Protein AF-X1IUX8-F1 (afdb_monomer)

Organism: NCBI:txid412755

Radius of gyration: 11.5 Å; Cα contacts (8 Å, |Δi|>4): 105; chains: 1; bounding box: 24×23×31 Å

Secondary structure (DSSP, 8-state):
----EEEEETTEEEEGGGEEEEE-TTSHHHHHHHHHHHHTT-EEE-STTSPP--EEEETTS-EEE-

Sequence (66 aa):
MSIEPIHIGFGNILAMNRVIAIVSPNSAPIKRIIQEGRNKGLLIDMTNGRRTKAVIITDSGHIILA

Structure (mmCIF, N/CA/C/O backbone):
data_AF-X1IUX8-F1
#
_entry.id   AF-X1IUX8-F1
#
loop_
_atom_site.group_PDB
_atom_site.id
_atom_site.type_symbol
_atom_site.label_atom_id
_atom_site.label_alt_id
_atom_site.label_comp_id
_atom_site.label_asym_id
_atom_site.label_entity_id
_atom_site.label_seq_id
_atom_site.pdbx_PDB_ins_code
_atom_site.Cartn_x
_atom_site.Cartn_y
_atom_site.Cartn_z
_at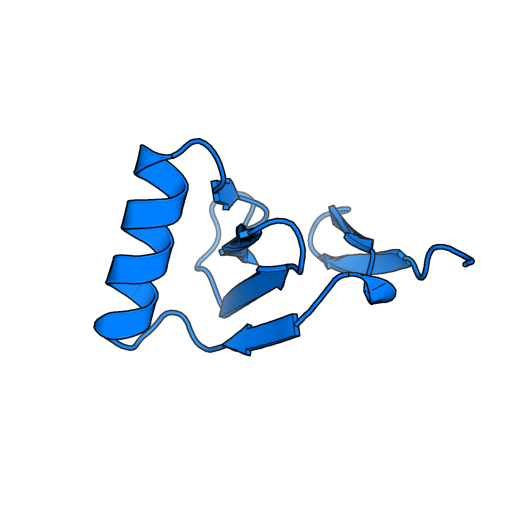om_site.occupancy
_atom_site.B_iso_or_equiv
_atom_site.auth_seq_id
_atom_site.auth_comp_id
_atom_site.auth_asym_id
_atom_site.auth_atom_id
_atom_site.pdbx_PDB_model_num
ATOM 1 N N . MET A 1 1 ? -2.406 -13.286 -20.081 1.00 70.69 1 MET A N 1
ATOM 2 C CA . MET A 1 1 ? -2.519 -11.864 -19.689 1.00 70.69 1 MET A CA 1
ATOM 3 C C . MET A 1 1 ? -1.115 -11.294 -19.610 1.00 70.69 1 MET A C 1
ATOM 5 O O . MET A 1 1 ? -0.293 -11.883 -18.919 1.00 70.69 1 MET A O 1
ATOM 9 N N . SER A 1 2 ? -0.827 -10.230 -20.357 1.00 86.62 2 SER A N 1
ATOM 10 C CA . SER A 1 2 ? 0.422 -9.471 -20.240 1.00 86.62 2 SER A CA 1
ATOM 11 C C . SER A 1 2 ? 0.423 -8.664 -18.941 1.00 86.62 2 SER A C 1
ATOM 13 O O . SER A 1 2 ? -0.627 -8.206 -18.497 1.00 86.62 2 SER A O 1
ATOM 15 N N . ILE A 1 3 ? 1.591 -8.517 -18.319 1.00 89.75 3 ILE A N 1
ATOM 16 C CA . ILE A 1 3 ? 1.771 -7.610 -17.181 1.00 89.75 3 ILE A CA 1
ATOM 17 C C . ILE A 1 3 ? 1.831 -6.183 -17.729 1.00 89.75 3 ILE A C 1
ATOM 19 O O . ILE A 1 3 ? 2.543 -5.937 -18.701 1.00 89.75 3 ILE A O 1
ATOM 23 N N . GLU A 1 4 ? 1.114 -5.256 -17.097 1.00 94.88 4 GLU A N 1
ATOM 24 C CA . GLU A 1 4 ? 1.152 -3.826 -17.426 1.00 94.88 4 GLU A CA 1
ATOM 25 C C . GLU A 1 4 ? 1.945 -3.072 -16.347 1.00 94.88 4 GLU A C 1
ATOM 27 O O . GLU A 1 4 ? 1.375 -2.704 -15.316 1.00 94.88 4 GLU A O 1
ATOM 32 N N . PRO A 1 5 ? 3.267 -2.883 -16.508 1.00 95.06 5 PRO A N 1
ATOM 33 C CA . PRO A 1 5 ? 4.078 -2.191 -15.516 1.00 95.06 5 PRO A CA 1
ATOM 34 C C . PRO A 1 5 ? 3.815 -0.681 -15.548 1.00 95.06 5 PRO A C 1
ATOM 36 O O . PRO A 1 5 ? 3.898 -0.049 -16.600 1.00 95.06 5 PRO A O 1
ATOM 39 N N . ILE A 1 6 ? 3.570 -0.085 -14.383 1.00 95.31 6 ILE A N 1
ATOM 40 C CA . ILE A 1 6 ? 3.490 1.367 -14.211 1.00 95.31 6 ILE A CA 1
ATOM 41 C C . ILE A 1 6 ? 4.460 1.835 -13.129 1.00 95.31 6 ILE A C 1
ATOM 43 O O . ILE A 1 6 ? 4.547 1.249 -12.049 1.00 95.31 6 ILE A O 1
ATOM 47 N N . HIS A 1 7 ? 5.197 2.906 -13.413 1.00 95.19 7 HIS A N 1
ATOM 48 C CA . HIS A 1 7 ? 6.057 3.544 -12.424 1.00 95.19 7 HIS A CA 1
ATOM 49 C C . HIS A 1 7 ? 5.214 4.323 -11.414 1.00 95.19 7 HIS A C 1
ATOM 51 O O . HIS A 1 7 ? 4.446 5.204 -11.794 1.00 95.19 7 HIS A O 1
ATOM 57 N N . ILE A 1 8 ? 5.412 4.047 -10.124 1.00 93.12 8 ILE A N 1
ATOM 58 C CA . ILE A 1 8 ? 4.712 4.739 -9.025 1.00 93.12 8 ILE A CA 1
ATOM 59 C C . ILE A 1 8 ? 5.658 5.608 -8.179 1.00 93.12 8 ILE A C 1
ATOM 61 O O . ILE A 1 8 ? 5.323 6.040 -7.080 1.00 93.12 8 ILE A O 1
ATOM 65 N N . GLY A 1 9 ? 6.838 5.908 -8.733 1.00 90.88 9 GLY A N 1
ATOM 66 C CA . GLY A 1 9 ? 7.861 6.772 -8.144 1.00 90.88 9 GLY A CA 1
ATOM 67 C C . GLY A 1 9 ? 9.005 5.999 -7.492 1.00 90.88 9 GLY A C 1
ATOM 68 O O . GLY A 1 9 ? 8.875 4.823 -7.179 1.00 90.88 9 GLY A O 1
ATOM 69 N N . PHE A 1 10 ? 10.141 6.673 -7.281 1.00 91.50 10 PHE A N 1
ATOM 70 C CA . PHE A 1 10 ? 11.315 6.126 -6.573 1.00 91.50 10 PHE A CA 1
ATOM 71 C C . PHE A 1 10 ? 11.892 4.823 -7.147 1.00 91.50 10 PHE A C 1
ATOM 73 O O . PHE A 1 10 ? 12.474 4.028 -6.420 1.00 91.50 10 PHE A O 1
ATOM 80 N N . GLY A 1 11 ? 11.706 4.579 -8.444 1.00 93.31 11 GLY A N 1
ATOM 81 C CA . GLY A 1 11 ? 12.100 3.312 -9.063 1.00 93.31 11 GLY A CA 1
ATOM 82 C C . GLY A 1 11 ? 11.155 2.142 -8.767 1.00 93.31 11 GLY A C 1
ATOM 83 O O . GLY A 1 11 ? 11.391 1.049 -9.269 1.00 93.31 11 GLY A O 1
ATOM 84 N N . ASN A 1 12 ? 10.061 2.359 -8.030 1.00 94.75 12 ASN A N 1
ATOM 85 C CA . ASN A 1 12 ? 9.034 1.346 -7.818 1.00 94.75 12 ASN A CA 1
ATOM 86 C C . ASN A 1 12 ? 8.167 1.173 -9.069 1.00 94.75 12 A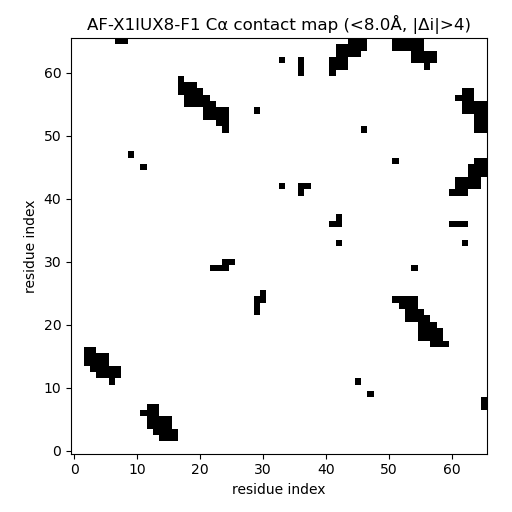SN A C 1
ATOM 88 O O . ASN A 1 12 ? 7.796 2.149 -9.737 1.00 94.75 12 ASN A O 1
ATOM 92 N N . ILE A 1 13 ? 7.807 -0.080 -9.343 1.00 95.94 13 ILE A N 1
ATOM 93 C CA . ILE A 1 13 ? 6.954 -0.490 -10.458 1.00 95.94 13 ILE A CA 1
ATOM 94 C C . ILE A 1 13 ? 5.815 -1.341 -9.904 1.00 95.94 13 ILE A C 1
ATOM 96 O O . ILE A 1 13 ? 6.032 -2.212 -9.061 1.00 95.94 13 ILE A O 1
ATOM 100 N N . LEU A 1 14 ? 4.608 -1.099 -10.403 1.00 95.81 14 LEU A N 1
ATOM 101 C CA . LEU A 1 14 ? 3.404 -1.833 -10.048 1.00 95.81 14 LEU A CA 1
ATOM 102 C C . LEU A 1 14 ? 2.801 -2.511 -11.280 1.00 95.81 14 LEU A C 1
ATOM 104 O O . LEU A 1 14 ? 2.763 -1.919 -12.353 1.00 95.81 14 LEU A O 1
ATOM 108 N N . ALA A 1 15 ? 2.287 -3.731 -11.123 1.00 96.19 15 ALA A N 1
ATOM 109 C CA . ALA A 1 15 ? 1.467 -4.380 -12.144 1.00 96.19 15 ALA A CA 1
ATOM 110 C C . ALA A 1 15 ? 0.052 -3.772 -12.137 1.00 96.19 15 ALA A C 1
ATOM 112 O O . ALA A 1 15 ? -0.794 -4.158 -11.327 1.00 96.19 15 ALA A O 1
ATOM 113 N N . MET A 1 16 ? -0.204 -2.808 -13.022 1.00 95.06 16 MET A N 1
ATOM 114 C CA . MET A 1 16 ? -1.450 -2.036 -13.064 1.00 95.06 16 MET A CA 1
ATOM 115 C C . MET A 1 16 ? -2.677 -2.923 -13.298 1.00 95.06 16 MET A C 1
ATOM 117 O O . MET A 1 16 ?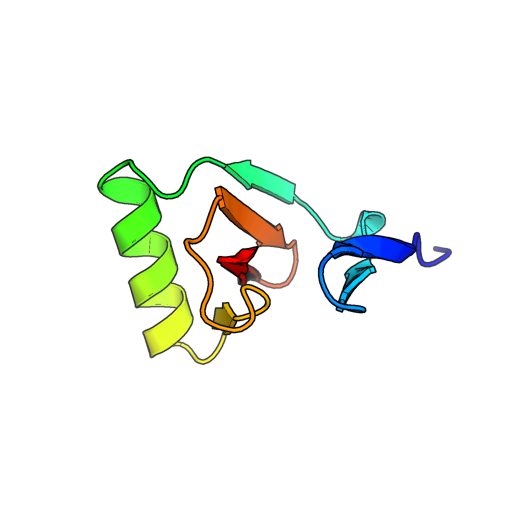 -3.718 -2.730 -12.677 1.00 95.06 16 MET A O 1
ATOM 121 N N . ASN A 1 17 ? -2.521 -3.973 -14.103 1.00 95.69 17 ASN A N 1
ATOM 122 C CA . ASN A 1 17 ? -3.564 -4.951 -14.406 1.00 95.69 17 ASN A CA 1
ATOM 123 C C . ASN A 1 17 ? -4.025 -5.797 -13.195 1.00 95.69 17 ASN A C 1
ATOM 125 O O . ASN A 1 17 ? -4.935 -6.609 -13.337 1.00 95.69 17 ASN A O 1
ATOM 129 N N . ARG A 1 18 ? -3.395 -5.643 -12.020 1.00 95.75 18 ARG A N 1
ATOM 130 C CA . ARG A 1 18 ? -3.770 -6.303 -10.753 1.00 95.75 18 ARG A CA 1
ATOM 131 C C . ARG A 1 18 ? -4.438 -5.353 -9.754 1.00 95.75 18 ARG A C 1
ATOM 133 O O . ARG A 1 18 ? -4.803 -5.774 -8.657 1.00 95.75 18 ARG A O 1
ATOM 140 N N . VAL A 1 19 ? -4.566 -4.070 -10.091 1.00 96.94 19 VAL A N 1
ATOM 141 C CA . VAL A 1 19 ? -5.129 -3.041 -9.211 1.00 96.94 19 VAL A CA 1
ATOM 142 C C . VAL A 1 19 ? -6.655 -3.057 -9.288 1.00 96.94 19 VAL A C 1
ATOM 144 O O . VAL A 1 19 ? -7.226 -2.928 -10.365 1.00 96.94 19 VAL A O 1
ATOM 147 N N . ILE A 1 20 ? -7.315 -3.163 -8.133 1.00 97.75 20 ILE A N 1
ATOM 148 C CA . ILE A 1 20 ? -8.771 -3.003 -8.002 1.00 97.75 20 ILE A CA 1
ATOM 149 C C . ILE A 1 20 ? -9.126 -1.532 -7.779 1.00 97.75 20 ILE A C 1
ATOM 151 O O . ILE A 1 20 ? -10.076 -1.024 -8.370 1.00 97.75 20 ILE A O 1
ATOM 155 N N . ALA A 1 21 ? -8.397 -0.848 -6.893 1.00 97.19 21 ALA A N 1
ATOM 156 C CA . ALA A 1 21 ? -8.720 0.519 -6.502 1.00 97.19 21 ALA A CA 1
ATOM 157 C C . ALA A 1 21 ? -7.487 1.304 -6.045 1.00 97.19 21 ALA A C 1
ATOM 159 O O . ALA A 1 21 ? -6.554 0.747 -5.466 1.00 97.19 21 ALA A O 1
ATOM 160 N N . ILE A 1 22 ? -7.534 2.623 -6.248 1.00 97.00 22 ILE A N 1
ATOM 161 C CA . ILE A 1 22 ? -6.575 3.595 -5.714 1.00 97.00 22 ILE A CA 1
ATOM 162 C C . ILE A 1 22 ? -7.364 4.597 -4.873 1.00 97.00 22 ILE A C 1
ATOM 164 O O . ILE A 1 22 ? -8.289 5.239 -5.370 1.00 97.00 22 ILE A O 1
ATOM 168 N N . VAL A 1 23 ? -7.021 4.720 -3.593 1.00 97.44 23 VAL A N 1
ATOM 169 C CA . VAL A 1 23 ? -7.777 5.516 -2.616 1.00 97.44 23 VAL A CA 1
ATOM 170 C C . VAL A 1 23 ? -6.864 6.421 -1.792 1.00 97.44 23 VAL A C 1
ATOM 172 O O . VAL A 1 23 ? -5.664 6.185 -1.656 1.00 97.44 23 VAL A O 1
ATOM 175 N N . SER A 1 24 ? -7.435 7.484 -1.221 1.00 96.56 24 SER A N 1
ATOM 176 C CA . SER A 1 24 ? -6.701 8.397 -0.337 1.00 96.56 24 SER A CA 1
ATOM 177 C C . SER A 1 24 ? -6.469 7.770 1.050 1.00 96.56 24 SER A C 1
ATOM 179 O O . SER A 1 24 ? -7.413 7.224 1.624 1.00 96.56 24 SER A O 1
ATOM 181 N N . PRO A 1 25 ? -5.272 7.911 1.658 1.00 96.38 25 PRO A N 1
ATOM 182 C CA . PRO A 1 25 ? -4.956 7.340 2.975 1.00 96.38 25 PRO A CA 1
ATOM 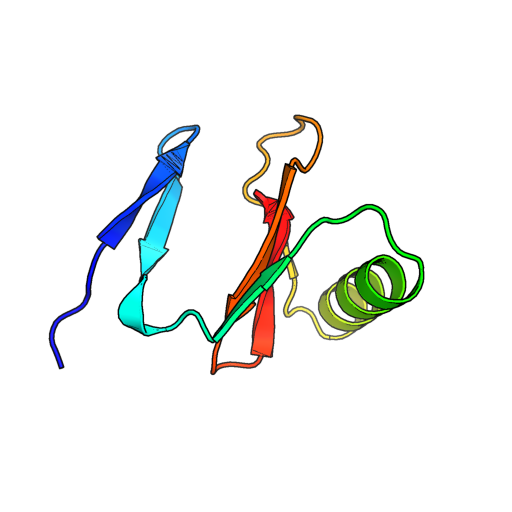183 C C . PRO A 1 25 ? -5.635 8.055 4.159 1.00 96.38 25 PRO A C 1
ATOM 185 O O . PRO A 1 25 ? -5.464 7.661 5.313 1.00 96.38 25 PRO A O 1
ATOM 188 N N . ASN A 1 26 ? -6.362 9.148 3.914 1.00 94.44 26 ASN A N 1
ATOM 189 C CA . ASN A 1 26 ? -6.751 10.075 4.977 1.00 94.44 26 ASN A CA 1
ATOM 190 C C . ASN A 1 26 ? -7.971 9.619 5.797 1.00 94.44 26 ASN A C 1
ATOM 192 O O . ASN A 1 26 ? -8.109 10.040 6.948 1.00 94.44 26 ASN A O 1
ATOM 196 N N . SER A 1 27 ? -8.845 8.771 5.246 1.00 95.88 27 SER A N 1
ATOM 197 C CA . SER A 1 27 ? -10.085 8.376 5.923 1.00 95.88 27 SER A CA 1
ATOM 198 C C . SER A 1 27 ? -9.862 7.264 6.957 1.00 95.88 27 SER A C 1
ATOM 200 O O . SER A 1 27 ? -8.993 6.402 6.806 1.00 95.88 27 SER A O 1
ATOM 202 N N . ALA A 1 28 ? -10.664 7.265 8.028 1.00 97.19 28 ALA A N 1
ATOM 203 C CA . ALA A 1 28 ? -10.572 6.252 9.082 1.00 97.19 28 ALA A CA 1
ATOM 204 C C . ALA A 1 28 ? -10.732 4.802 8.569 1.00 97.19 28 ALA A C 1
ATOM 206 O O . ALA A 1 28 ? -9.950 3.953 8.999 1.00 97.19 28 ALA A O 1
ATOM 207 N N . PRO A 1 29 ? -11.657 4.487 7.635 1.00 96.81 29 PRO A N 1
ATOM 208 C CA . PRO A 1 29 ? -11.756 3.145 7.059 1.00 96.81 29 PRO A CA 1
ATOM 209 C C . PRO A 1 29 ? -10.481 2.704 6.332 1.00 96.81 29 PRO A C 1
ATOM 211 O O . PRO A 1 29 ? -10.034 1.578 6.525 1.00 96.81 29 PRO A O 1
ATOM 214 N N . ILE A 1 30 ? -9.844 3.594 5.563 1.00 97.81 30 ILE A N 1
ATOM 215 C CA . ILE A 1 30 ? -8.614 3.250 4.838 1.00 97.81 30 ILE A CA 1
ATOM 216 C C . ILE A 1 30 ? -7.453 3.000 5.803 1.00 97.81 30 ILE A C 1
ATOM 218 O O . ILE A 1 30 ? -6.708 2.039 5.628 1.00 97.81 30 ILE A O 1
ATOM 222 N N . LYS A 1 31 ? -7.337 3.787 6.878 1.00 97.44 31 LYS A N 1
ATOM 223 C CA . LYS A 1 31 ? -6.339 3.529 7.930 1.00 97.44 31 LYS A CA 1
ATOM 224 C C . LYS A 1 31 ? -6.523 2.155 8.585 1.00 97.44 31 LYS A C 1
ATOM 226 O O . LYS A 1 31 ? -5.529 1.491 8.867 1.00 97.44 31 LYS A O 1
ATOM 231 N N . ARG A 1 32 ? -7.770 1.704 8.786 1.00 97.56 32 ARG A N 1
ATOM 232 C CA . ARG A 1 32 ? -8.053 0.345 9.289 1.00 97.56 32 ARG A CA 1
ATOM 233 C C . ARG A 1 32 ? -7.612 -0.725 8.297 1.00 97.56 32 ARG A C 1
ATOM 235 O O . ARG A 1 32 ? -6.914 -1.645 8.699 1.00 97.56 32 ARG A O 1
ATOM 242 N N . ILE A 1 33 ? -7.927 -0.554 7.013 1.00 97.00 33 ILE A N 1
ATOM 243 C CA . ILE A 1 33 ? -7.501 -1.473 5.946 1.00 97.00 33 ILE A CA 1
ATOM 244 C C . ILE A 1 33 ? -5.972 -1.602 5.917 1.00 97.00 33 ILE A C 1
ATOM 246 O O . ILE A 1 33 ? -5.455 -2.716 5.919 1.00 97.00 33 ILE A O 1
ATOM 250 N N . ILE A 1 34 ? -5.237 -0.486 5.981 1.00 97.81 34 ILE A N 1
ATOM 251 C CA . ILE A 1 34 ? -3.765 -0.494 6.049 1.00 97.81 34 ILE A CA 1
ATOM 252 C C . ILE A 1 34 ? -3.273 -1.311 7.251 1.00 97.81 34 ILE A C 1
ATOM 254 O O . ILE A 1 34 ? -2.363 -2.132 7.113 1.00 97.81 34 ILE A O 1
ATOM 258 N N . GLN A 1 35 ? -3.868 -1.095 8.427 1.00 97.88 35 GLN A N 1
ATOM 259 C CA . GLN A 1 35 ? -3.482 -1.808 9.641 1.00 97.88 35 GLN A CA 1
ATOM 260 C C . GLN A 1 35 ? -3.782 -3.309 9.545 1.00 97.88 35 GLN A C 1
ATOM 262 O O . GLN A 1 35 ? -2.952 -4.125 9.936 1.00 97.88 35 GLN A O 1
ATOM 267 N N . GLU A 1 36 ? -4.934 -3.688 8.998 1.00 97.38 36 GLU A N 1
ATOM 268 C CA . GLU A 1 36 ? -5.279 -5.089 8.758 1.00 97.38 36 GLU A CA 1
ATOM 269 C C . GLU A 1 36 ? -4.313 -5.751 7.775 1.00 97.38 36 GLU A C 1
ATOM 271 O O . GLU A 1 36 ? -3.842 -6.857 8.037 1.00 97.38 36 GLU A O 1
ATOM 276 N N . GLY A 1 37 ? -3.967 -5.061 6.685 1.00 97.88 37 GLY A N 1
ATOM 277 C CA . GLY A 1 37 ? -2.947 -5.504 5.737 1.00 97.88 37 GLY A CA 1
ATOM 278 C C . GLY A 1 37 ? -1.608 -5.753 6.417 1.00 97.88 37 GLY A C 1
ATOM 279 O O . GLY A 1 37 ? -1.004 -6.804 6.219 1.00 97.88 37 GLY A O 1
ATOM 280 N N . ARG A 1 38 ? -1.174 -4.827 7.282 1.00 97.69 38 ARG A N 1
ATOM 281 C CA . ARG A 1 38 ? 0.058 -4.971 8.070 1.00 97.69 38 ARG A CA 1
ATOM 282 C C . ARG A 1 38 ? 0.000 -6.196 8.976 1.00 97.69 38 ARG A C 1
ATOM 284 O O . ARG A 1 38 ? 0.936 -6.987 8.974 1.00 97.69 38 ARG A O 1
ATOM 291 N N . ASN A 1 39 ? -1.099 -6.370 9.707 1.00 98.00 39 ASN A N 1
ATOM 292 C CA . ASN A 1 39 ? -1.281 -7.495 10.627 1.00 98.00 39 ASN A CA 1
ATOM 293 C C . ASN A 1 39 ? -1.288 -8.847 9.895 1.00 98.00 39 ASN A C 1
ATOM 295 O O . ASN A 1 39 ? -0.840 -9.845 10.449 1.00 98.00 39 ASN A O 1
ATOM 299 N N . LYS A 1 40 ? -1.778 -8.876 8.650 1.00 97.81 40 LYS A N 1
ATOM 300 C CA . LYS A 1 40 ? -1.809 -10.067 7.788 1.00 97.81 40 LYS A CA 1
ATOM 301 C C . LYS A 1 40 ? -0.516 -10.284 6.987 1.00 97.81 40 LYS A C 1
ATOM 303 O O . LYS A 1 40 ? -0.443 -11.252 6.241 1.00 97.81 40 LYS A O 1
ATOM 308 N N . GLY A 1 41 ? 0.476 -9.396 7.095 1.00 97.94 41 GLY A N 1
ATOM 309 C CA . GLY A 1 41 ? 1.702 -9.460 6.288 1.00 97.94 41 GLY A CA 1
A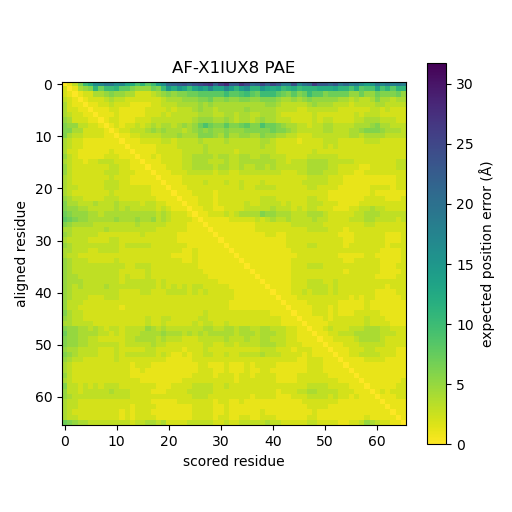TOM 310 C C . GLY A 1 41 ? 1.503 -9.134 4.799 1.00 97.94 41 GLY A C 1
ATOM 311 O O . GLY A 1 41 ? 2.345 -9.483 3.983 1.00 97.94 41 GLY A O 1
ATOM 312 N N . LEU A 1 42 ? 0.399 -8.470 4.442 1.00 98.25 42 LEU A N 1
ATOM 313 C CA . LEU A 1 42 ? 0.008 -8.124 3.066 1.00 98.25 42 LEU A CA 1
ATOM 314 C C . LEU A 1 42 ? 0.280 -6.653 2.704 1.00 98.25 42 LEU A C 1
ATOM 316 O O . LEU A 1 42 ? -0.035 -6.215 1.595 1.00 98.25 42 LEU A O 1
ATOM 320 N N . LEU A 1 43 ? 0.813 -5.864 3.640 1.00 98.19 43 LEU A N 1
ATOM 321 C CA . LEU A 1 43 ? 1.151 -4.463 3.403 1.00 98.19 43 LEU A CA 1
ATOM 322 C C . LEU A 1 43 ? 2.525 -4.349 2.737 1.00 98.19 43 LEU A C 1
ATOM 324 O O . LEU A 1 43 ? 3.524 -4.791 3.300 1.00 98.19 43 LEU A O 1
ATOM 328 N N . ILE A 1 44 ? 2.577 -3.674 1.593 1.00 97.56 44 ILE A N 1
ATOM 329 C CA . ILE A 1 44 ? 3.816 -3.327 0.898 1.00 97.56 44 ILE A CA 1
ATOM 330 C C . ILE A 1 44 ? 3.988 -1.810 0.961 1.00 97.56 44 ILE A C 1
ATOM 332 O O . ILE A 1 44 ? 3.164 -1.054 0.447 1.00 97.56 44 ILE A O 1
ATOM 336 N N . ASP A 1 45 ? 5.057 -1.348 1.602 1.00 96.19 45 ASP A N 1
ATOM 337 C CA . ASP A 1 45 ? 5.377 0.076 1.675 1.00 96.19 45 ASP A CA 1
ATOM 338 C C . ASP A 1 45 ? 6.321 0.469 0.531 1.00 96.19 45 ASP A C 1
ATOM 340 O O . ASP A 1 45 ? 7.474 0.044 0.493 1.00 96.19 45 ASP A O 1
ATOM 344 N N . MET A 1 46 ? 5.821 1.273 -0.409 1.00 96.44 46 MET A N 1
ATOM 345 C CA . MET A 1 46 ? 6.576 1.816 -1.544 1.00 96.44 46 MET A CA 1
ATOM 346 C C . MET A 1 46 ? 6.809 3.332 -1.415 1.00 96.44 46 MET A C 1
ATOM 348 O O . MET A 1 46 ? 7.308 3.976 -2.340 1.00 96.44 46 MET A O 1
ATOM 352 N N . THR A 1 47 ? 6.518 3.926 -0.255 1.00 95.25 47 THR A N 1
ATOM 353 C CA . THR A 1 47 ? 6.612 5.382 -0.049 1.00 95.25 47 THR A CA 1
ATOM 354 C C . THR A 1 47 ? 8.048 5.892 0.075 1.00 95.25 47 THR A C 1
ATOM 356 O O . THR A 1 47 ? 8.283 7.101 -0.003 1.00 95.25 47 THR A O 1
ATOM 359 N N . ASN A 1 48 ? 9.016 4.990 0.292 1.00 93.81 48 ASN A N 1
ATOM 360 C CA . ASN A 1 48 ? 10.422 5.320 0.553 1.00 93.81 48 ASN A CA 1
ATOM 361 C C . ASN A 1 48 ? 10.584 6.339 1.702 1.00 93.81 48 ASN A C 1
ATOM 363 O O . ASN A 1 48 ? 11.376 7.279 1.622 1.00 93.81 48 ASN A O 1
ATOM 367 N N . GLY A 1 49 ? 9.771 6.197 2.755 1.00 93.00 49 GLY A N 1
ATOM 368 C CA . GLY A 1 49 ? 9.789 7.080 3.924 1.00 93.00 49 GLY A CA 1
ATOM 369 C C . GLY A 1 49 ? 9.156 8.457 3.696 1.00 93.00 49 GLY A C 1
ATOM 370 O O . GLY A 1 49 ? 9.170 9.290 4.603 1.00 93.00 49 GLY A O 1
ATOM 371 N N . ARG A 1 50 ? 8.592 8.729 2.509 1.00 93.81 50 ARG A N 1
ATOM 372 C CA . ARG A 1 50 ? 7.805 9.945 2.265 1.00 93.81 50 ARG A CA 1
ATOM 373 C C . ARG A 1 50 ? 6.361 9.754 2.725 1.00 93.81 50 ARG A C 1
ATOM 375 O O . ARG A 1 50 ? 5.895 8.658 3.013 1.00 93.81 50 ARG A O 1
ATOM 382 N N . ARG A 1 51 ? 5.623 10.861 2.788 1.00 94.31 51 ARG A N 1
ATOM 383 C CA . ARG A 1 51 ? 4.193 10.831 3.101 1.00 94.31 51 ARG A CA 1
ATOM 384 C C . ARG A 1 51 ? 3.441 10.004 2.055 1.00 94.31 51 ARG A C 1
ATOM 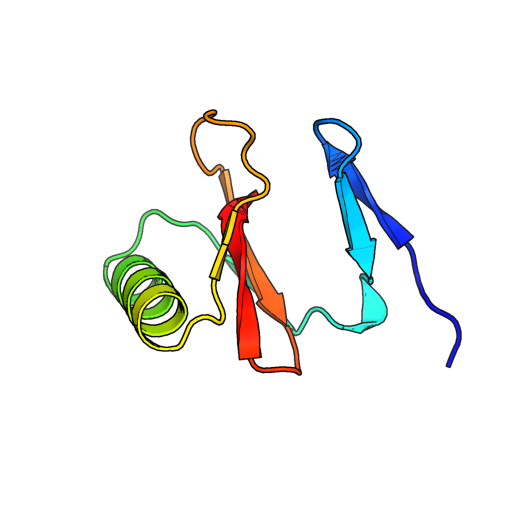386 O O . ARG A 1 51 ? 3.476 10.362 0.880 1.00 94.31 51 ARG A O 1
ATOM 393 N N . THR A 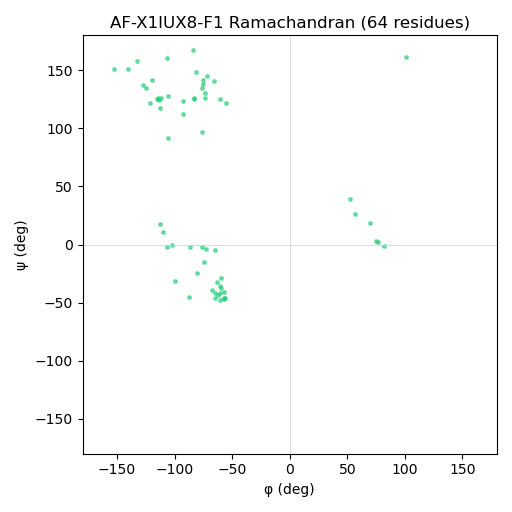1 52 ? 2.694 8.997 2.508 1.00 96.06 52 THR A N 1
ATOM 394 C CA . THR A 1 52 ? 1.739 8.247 1.682 1.00 96.06 52 THR A CA 1
ATOM 395 C C . THR A 1 52 ? 0.745 9.204 1.030 1.00 96.06 52 THR A C 1
ATOM 397 O O . THR A 1 52 ? 0.042 9.955 1.719 1.00 96.06 52 THR A O 1
ATOM 400 N N . LYS A 1 53 ? 0.685 9.181 -0.298 1.00 94.94 53 LYS A N 1
ATOM 401 C CA . LYS A 1 53 ? -0.273 9.944 -1.103 1.00 94.94 53 LYS A CA 1
ATOM 402 C C . LYS A 1 53 ? -1.436 9.073 -1.552 1.00 94.94 53 LYS A C 1
ATOM 404 O O . LYS A 1 53 ? -2.551 9.584 -1.663 1.00 94.94 53 LYS A O 1
ATOM 409 N N . ALA A 1 54 ? -1.190 7.784 -1.760 1.00 96.38 54 ALA A N 1
ATOM 410 C CA . ALA A 1 54 ? -2.187 6.837 -2.220 1.00 96.38 54 ALA A CA 1
ATOM 411 C C . ALA A 1 54 ? -2.056 5.485 -1.512 1.00 96.38 54 ALA A C 1
ATOM 413 O O . ALA A 1 54 ? -0.978 5.056 -1.105 1.00 96.38 54 ALA A O 1
ATOM 414 N N . VAL A 1 55 ? -3.191 4.808 -1.392 1.00 98.00 55 VAL A N 1
ATOM 415 C CA . VAL A 1 55 ? -3.284 3.407 -0.994 1.00 98.00 55 VAL A CA 1
ATOM 416 C C . VAL A 1 55 ? -3.846 2.655 -2.182 1.00 98.00 55 VAL A C 1
ATOM 418 O O . VAL A 1 55 ? -4.902 3.016 -2.702 1.00 98.00 55 VAL A O 1
ATOM 421 N N . ILE A 1 56 ? -3.137 1.630 -2.623 1.00 98.06 56 ILE A N 1
ATOM 422 C CA . ILE A 1 56 ? -3.495 0.852 -3.799 1.00 98.06 56 ILE A CA 1
ATOM 423 C C . ILE A 1 56 ? -3.890 -0.545 -3.331 1.00 98.06 56 ILE A C 1
ATOM 425 O O . ILE A 1 56 ? -3.152 -1.196 -2.594 1.00 98.06 56 ILE A O 1
ATOM 429 N N . ILE A 1 57 ? -5.078 -0.984 -3.731 1.00 98.00 57 ILE A N 1
ATOM 430 C CA . ILE A 1 57 ? -5.654 -2.277 -3.365 1.00 98.00 57 ILE A CA 1
ATOM 431 C C . ILE A 1 57 ? -5.561 -3.186 -4.582 1.00 98.00 57 ILE A C 1
ATOM 433 O O . ILE A 1 57 ? -6.005 -2.813 -5.671 1.00 98.00 57 ILE A O 1
ATOM 437 N N . THR A 1 58 ? -4.995 -4.373 -4.394 1.00 97.62 58 THR A N 1
ATOM 438 C CA . THR A 1 58 ? -4.821 -5.364 -5.463 1.00 97.62 58 THR A CA 1
ATOM 439 C C . THR A 1 58 ? -5.792 -6.532 -5.323 1.00 97.62 58 THR A C 1
ATOM 441 O O . THR A 1 58 ? -6.310 -6.800 -4.238 1.00 97.62 58 THR A O 1
ATOM 444 N N . ASP A 1 59 ? -6.009 -7.258 -6.417 1.00 96.94 59 ASP A N 1
ATOM 445 C CA . ASP A 1 59 ? -6.849 -8.463 -6.467 1.00 96.94 59 ASP A CA 1
ATOM 446 C C . ASP A 1 59 ? -6.385 -9.597 -5.543 1.00 96.94 59 ASP A C 1
ATOM 448 O O . ASP A 1 59 ? -7.195 -10.353 -5.016 1.00 96.94 59 ASP A O 1
ATOM 452 N N . SER A 1 60 ? -5.084 -9.667 -5.282 1.00 9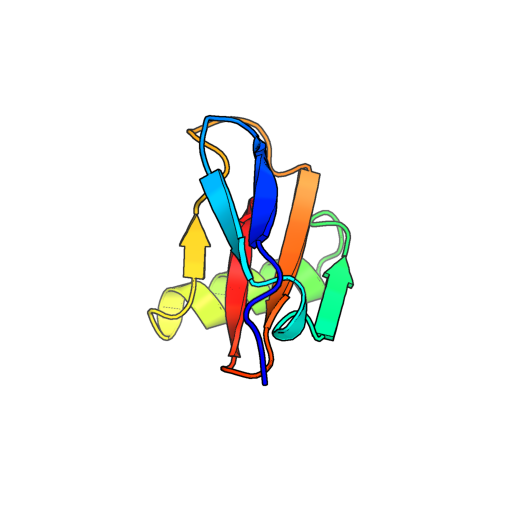6.31 60 SER A N 1
ATOM 453 C CA . SER A 1 60 ? -4.469 -10.607 -4.342 1.00 96.31 60 SER A CA 1
ATOM 454 C C . SER A 1 60 ? -4.649 -10.241 -2.861 1.00 96.31 60 SER A C 1
ATOM 456 O O . SER A 1 60 ? -4.176 -10.968 -1.990 1.00 96.31 60 SER A O 1
ATOM 458 N N . GLY A 1 61 ? -5.289 -9.107 -2.556 1.00 96.06 61 GLY A N 1
ATOM 459 C CA . GLY A 1 61 ? -5.462 -8.606 -1.191 1.00 96.06 61 GLY A CA 1
ATOM 460 C C . GLY A 1 61 ? -4.254 -7.845 -0.634 1.00 96.06 61 GLY A C 1
ATOM 461 O O . GLY A 1 61 ? -4.335 -7.334 0.484 1.00 96.06 61 GLY A O 1
ATOM 462 N N . HIS A 1 62 ? -3.160 -7.716 -1.397 1.00 98.12 62 HIS A N 1
ATOM 463 C CA . HIS A 1 62 ? -2.058 -6.833 -1.019 1.00 98.12 62 HIS A CA 1
ATOM 464 C C . HIS A 1 62 ? -2.510 -5.376 -1.044 1.00 98.12 62 HIS A C 1
ATOM 466 O O . HIS A 1 62 ? -3.235 -4.943 -1.951 1.00 98.12 62 HIS A O 1
ATOM 472 N N . ILE A 1 63 ? -2.031 -4.630 -0.053 1.00 98.25 63 ILE A N 1
ATOM 473 C CA . ILE A 1 63 ? -2.259 -3.196 0.099 1.00 98.25 63 ILE A CA 1
ATOM 474 C C . ILE A 1 63 ? -0.914 -2.510 -0.076 1.00 98.25 63 ILE A C 1
ATOM 476 O O . ILE A 1 63 ? 0.040 -2.827 0.630 1.00 98.25 63 ILE A O 1
ATOM 480 N N . ILE A 1 64 ? -0.836 -1.574 -1.011 1.00 98.00 64 ILE A N 1
ATOM 481 C CA . ILE A 1 64 ? 0.411 -0.908 -1.374 1.00 98.00 64 ILE A CA 1
ATOM 482 C C . ILE A 1 64 ? 0.308 0.563 -0.992 1.00 98.00 64 ILE A C 1
ATOM 484 O O . ILE A 1 64 ? -0.644 1.243 -1.375 1.00 98.00 64 ILE A O 1
ATOM 488 N N . LEU A 1 65 ? 1.277 1.055 -0.224 1.00 97.69 65 LEU A N 1
ATOM 489 C CA . LEU A 1 65 ? 1.396 2.474 0.104 1.00 97.69 65 LEU A CA 1
ATOM 490 C C . LEU A 1 65 ? 2.315 3.142 -0.913 1.00 97.69 65 LEU A C 1
ATOM 492 O O . LEU A 1 65 ? 3.461 2.722 -1.049 1.00 97.69 65 LEU A O 1
ATOM 496 N N . ALA A 1 66 ? 1.825 4.180 -1.587 1.00 94.62 66 ALA A N 1
ATOM 497 C CA . ALA A 1 66 ? 2.581 4.974 -2.557 1.00 94.62 66 ALA A CA 1
ATOM 498 C C . ALA A 1 66 ? 2.606 6.459 -2.170 1.00 94.62 66 ALA A C 1
ATOM 500 O O . ALA A 1 66 ? 1.592 6.968 -1.627 1.00 94.62 66 ALA A O 1
#

Foldseek 3Di:
DDFDWDDPDPPDIDRPVFWPDKDACPDPVNVVLQVVCVVVVQEAEPCVPPDFGIWTAGPVRRIYTD

Nearest PDB structures (foldseek):
  7p1w-assembly1_B  TM=9.651E-01  e=5.098E-09  Geobaci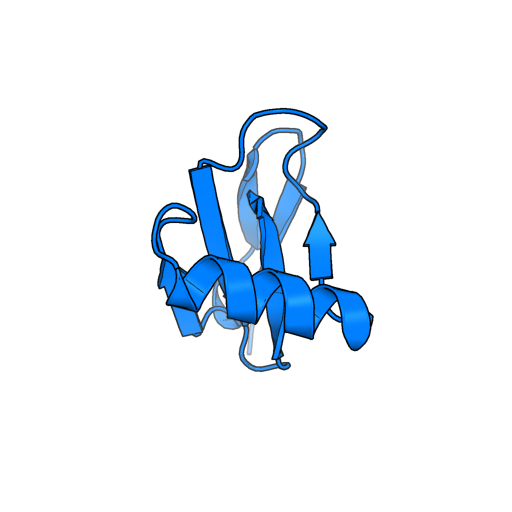llus thermodenitrificans NG80-2
  7bme-assembly1_B  TM=9.614E-01  e=1.112E-08  Geobacillus thermodenitrificans NG80-2
  7bme-assembly1_D  TM=9.587E-01  e=1.042E-08  Geobacillus thermodenitrificans NG80-2
  7bm2-assembly1_D  TM=9.629E-01  e=2.760E-08  Geobacillus thermodenitrificans NG80-2

pLDDT: mean 95.65, std 3.79, range [70.69, 98.25]

Solvent-accessible surface area (backbone atoms only — not comparable to full-atom values): 3878 Å² total; per-residue (Å²): 134,83,84,41,78,39,79,70,49,97,88,42,72,40,58,53,84,45,54,74,47,78,42,63,56,82,45,72,70,46,47,49,51,51,51,53,21,49,77,71,72,32,50,43,83,60,35,84,90,49,83,65,65,34,34,35,37,31,77,86,63,36,33,35,34,48

Mean predicted aligned error: 2.68 Å

InterPro domains:
  IPR007169 Extracellular matrix regulatory protein A-like [NF003315] (1-66)
  IPR007169 Extracellular matrix regulatory protein A-like [PF04025] (6-65)
  IPR007169 Extracellular matrix regulatory protein A-like [PTHR38449] (1-65)